Protein AF-A0A0C2IH67-F1 (afdb_monomer_lite)

InterPro domains:
  IPR036034 PDZ superfamily [G3DSA:2.30.42.10] (2-101)
  IPR036034 PDZ superfamily [SSF50156] (4-93)

Secondary structure (DSSP, 8-state):
-----GGGGEEEEEEE--TTS--SEEEEEEGGGTEEEEEEEE-S--SEE---TT-EEEEETTEE-TT--HHHHHHHHHH-SEEEEEEE-----TT-TT----SBHHHHHHS---TT-HHHHHHHHHHHHHHHHHHHH---HHHHHHHHHHHHHHHHHTT----------PPPP--

Organism: Thelohanellus kitauei (NCBI:txid669202)

Structure (mmCIF, N/CA/C/O backbone):
data_AF-A0A0C2IH67-F1
#
_entry.id   AF-A0A0C2IH67-F1
#
loop_
_atom_site.group_PDB
_atom_site.id
_atom_site.type_symbol
_atom_site.label_atom_id
_atom_site.label_alt_id
_atom_site.label_comp_id
_atom_site.label_asym_id
_atom_site.label_entity_id
_atom_site.label_seq_id
_atom_site.pdbx_PDB_ins_code
_atom_site.Cartn_x
_atom_site.Cartn_y
_atom_site.Cartn_z
_atom_site.occupancy
_atom_site.B_iso_or_equiv
_atom_site.auth_seq_id
_atom_site.auth_comp_id
_atom_site.auth_asym_id
_atom_site.auth_atom_id
_atom_site.pdbx_PDB_model_num
ATOM 1 N N . MET A 1 1 ? 14.156 10.231 -24.714 1.00 36.50 1 MET A N 1
ATOM 2 C CA . MET A 1 1 ? 12.793 10.347 -24.156 1.00 36.50 1 MET A CA 1
ATOM 3 C C . MET A 1 1 ? 12.808 9.604 -22.834 1.00 36.50 1 MET A C 1
ATOM 5 O O . MET A 1 1 ? 13.200 8.445 -22.837 1.00 36.50 1 MET A O 1
ATOM 9 N N . LEU A 1 2 ? 12.555 10.295 -21.720 1.00 40.75 2 LEU A N 1
ATOM 10 C CA . LEU A 1 2 ? 12.531 9.683 -20.386 1.00 40.75 2 LEU A CA 1
ATOM 11 C C . LEU A 1 2 ? 11.340 8.716 -20.321 1.00 40.75 2 LEU A C 1
ATOM 13 O O . LEU A 1 2 ? 10.237 9.078 -20.728 1.00 40.75 2 LEU A O 1
ATOM 17 N N . LYS A 1 3 ? 11.622 7.466 -19.945 1.00 43.84 3 LYS A N 1
ATOM 18 C CA . LYS A 1 3 ? 10.660 6.364 -19.861 1.00 43.84 3 LYS A CA 1
ATOM 19 C C . LYS A 1 3 ? 9.780 6.570 -18.625 1.00 43.84 3 LYS A C 1
ATOM 21 O O . LYS A 1 3 ? 10.322 6.806 -17.555 1.00 43.84 3 LYS A O 1
ATOM 26 N N . ALA A 1 4 ? 8.462 6.451 -18.769 1.00 49.00 4 ALA A N 1
ATOM 27 C CA . ALA A 1 4 ? 7.532 6.618 -17.656 1.00 49.00 4 ALA A CA 1
ATOM 28 C C . ALA A 1 4 ? 7.514 5.374 -16.752 1.00 49.00 4 ALA A C 1
ATOM 30 O O . ALA A 1 4 ? 6.760 4.443 -17.020 1.00 49.00 4 ALA A O 1
ATOM 31 N N . HIS A 1 5 ? 8.331 5.359 -15.697 1.00 61.94 5 HIS A N 1
ATOM 32 C CA . HIS A 1 5 ? 8.314 4.307 -14.673 1.00 61.94 5 HIS A CA 1
ATOM 33 C C . HIS A 1 5 ? 7.063 4.420 -13.782 1.00 61.94 5 HIS A C 1
ATOM 35 O O . HIS A 1 5 ? 6.535 5.513 -13.574 1.00 61.94 5 HIS A O 1
ATOM 41 N N . TRP A 1 6 ? 6.590 3.326 -13.171 1.00 68.62 6 TRP A N 1
ATOM 42 C CA . TRP A 1 6 ? 5.447 3.371 -12.230 1.00 68.62 6 TRP A CA 1
ATOM 43 C C . TRP A 1 6 ? 5.671 4.356 -11.063 1.00 68.62 6 TRP A C 1
ATOM 45 O O . TRP A 1 6 ? 4.719 4.945 -10.545 1.00 68.62 6 TRP A O 1
ATOM 55 N N . ASN A 1 7 ? 6.931 4.582 -10.679 1.00 67.25 7 ASN A N 1
ATOM 56 C CA . ASN A 1 7 ? 7.333 5.560 -9.668 1.00 67.25 7 ASN A CA 1
ATOM 57 C C . ASN A 1 7 ? 7.127 7.024 -10.124 1.00 67.25 7 ASN A C 1
ATOM 59 O O . ASN A 1 7 ? 7.038 7.925 -9.295 1.00 67.25 7 ASN A O 1
ATOM 63 N N . GLU A 1 8 ? 7.006 7.275 -11.429 1.00 71.25 8 GLU A N 1
ATOM 64 C CA . GLU A 1 8 ? 6.666 8.589 -11.995 1.00 71.25 8 GLU A CA 1
ATOM 65 C C . GLU A 1 8 ? 5.150 8.849 -11.994 1.00 71.25 8 GLU A C 1
ATOM 67 O O . GLU A 1 8 ? 4.720 9.998 -12.058 1.00 71.25 8 GLU A O 1
ATOM 72 N N . ASN A 1 9 ? 4.336 7.797 -11.837 1.00 78.50 9 ASN A N 1
ATOM 73 C CA . ASN A 1 9 ? 2.872 7.868 -11.745 1.00 78.50 9 ASN A CA 1
ATOM 74 C C . ASN A 1 9 ? 2.359 7.891 -10.294 1.00 78.50 9 ASN A C 1
ATOM 76 O O . ASN A 1 9 ? 1.181 7.604 -10.028 1.00 78.50 9 ASN A O 1
ATOM 80 N N . ILE A 1 10 ? 3.238 8.235 -9.347 1.00 86.12 10 ILE A N 1
ATOM 81 C CA . ILE A 1 10 ? 2.854 8.422 -7.952 1.00 86.12 10 ILE A CA 1
ATOM 82 C C . ILE A 1 10 ? 1.960 9.650 -7.832 1.00 86.12 10 ILE A C 1
ATOM 84 O O . ILE A 1 10 ? 2.289 10.749 -8.274 1.00 86.12 10 ILE A O 1
ATOM 88 N N . HIS A 1 11 ? 0.825 9.454 -7.179 1.00 88.56 11 HIS A N 1
ATOM 89 C CA . HIS A 1 11 ? -0.120 10.503 -6.863 1.00 88.56 11 HIS A CA 1
ATOM 90 C C . HIS A 1 11 ? -0.553 10.397 -5.407 1.00 88.56 11 HIS A C 1
ATOM 92 O O . HIS A 1 11 ? -0.540 9.329 -4.793 1.00 88.56 11 HIS A O 1
ATOM 98 N N . TYR A 1 12 ? -0.932 11.541 -4.854 1.00 90.81 12 TYR A N 1
ATOM 99 C CA . TYR A 1 12 ? -1.340 11.658 -3.464 1.00 90.81 12 TYR A CA 1
ATOM 100 C C . TYR A 1 12 ? -2.831 11.926 -3.386 1.00 90.81 12 TYR A C 1
ATOM 102 O O . TYR A 1 12 ? -3.410 12.583 -4.255 1.00 90.81 12 TYR A O 1
ATOM 110 N N . CYS A 1 13 ? -3.442 11.412 -2.330 1.00 91.50 13 CYS A N 1
ATOM 111 C CA . CYS A 1 13 ? -4.851 11.601 -2.062 1.00 91.50 13 CYS A CA 1
ATOM 112 C C . CYS A 1 13 ? -5.085 11.769 -0.564 1.00 91.50 13 CYS A C 1
ATOM 114 O O . CYS A 1 13 ? -4.574 10.985 0.235 1.00 91.50 13 CYS A O 1
ATOM 116 N N . THR A 1 14 ? -5.930 12.729 -0.197 1.00 92.31 14 THR A N 1
ATOM 117 C CA . THR A 1 14 ? -6.405 12.904 1.175 1.00 92.31 14 THR A CA 1
ATOM 118 C C . THR A 1 14 ? -7.863 12.464 1.283 1.00 92.31 14 THR A C 1
ATOM 120 O O . THR A 1 14 ? -8.744 13.033 0.638 1.00 92.31 14 THR A O 1
ATOM 123 N N . LEU A 1 15 ? -8.139 11.470 2.129 1.00 90.38 15 LEU A N 1
ATOM 124 C CA . LEU A 1 15 ? -9.491 10.998 2.439 1.00 90.38 15 LEU A CA 1
ATOM 125 C C . LEU A 1 15 ? -9.852 11.336 3.881 1.00 90.38 15 LEU A C 1
ATOM 127 O O . LEU A 1 15 ? -9.034 11.184 4.785 1.00 90.38 15 LEU A O 1
ATOM 131 N N . LYS A 1 16 ? -11.100 11.743 4.116 1.00 89.88 16 LYS A N 1
ATOM 132 C CA . LYS A 1 16 ? -11.620 12.034 5.455 1.00 89.88 16 LYS A CA 1
ATOM 133 C C . LYS A 1 16 ? -12.822 11.148 5.757 1.00 89.88 16 LYS A C 1
ATOM 135 O O . LYS A 1 16 ? -13.673 10.958 4.886 1.00 89.88 16 LYS A O 1
ATOM 140 N N . LYS A 1 17 ? -12.899 10.623 6.983 1.00 88.69 17 LYS A N 1
ATOM 141 C CA . LYS A 1 17 ? -14.078 9.891 7.457 1.00 88.69 17 LYS A CA 1
ATOM 142 C C . LYS A 1 17 ? -15.313 10.767 7.348 1.00 88.69 17 LYS A C 1
ATOM 144 O O . LYS A 1 17 ? -15.282 11.969 7.628 1.00 88.69 17 LYS A O 1
ATOM 149 N N . ARG A 1 18 ? -16.423 10.145 6.965 1.00 83.62 18 ARG A N 1
ATOM 150 C CA . ARG A 1 18 ? -17.729 10.796 7.016 1.00 83.62 18 ARG A CA 1
ATOM 151 C C . ARG A 1 18 ? -18.243 10.842 8.453 1.00 83.62 18 ARG A C 1
ATOM 153 O O . ARG A 1 18 ? -17.731 10.170 9.343 1.00 83.62 18 ARG A O 1
ATOM 160 N N . GLN A 1 19 ? -19.302 11.622 8.665 1.00 81.44 19 GLN A N 1
ATOM 161 C CA . GLN A 1 19 ? -19.960 11.747 9.973 1.00 81.44 19 GLN A CA 1
ATOM 162 C C . GLN A 1 19 ? -20.497 10.407 10.510 1.00 81.44 19 GLN A C 1
ATOM 164 O O . GLN A 1 19 ? -20.677 10.264 11.712 1.00 81.44 19 GLN A O 1
ATOM 169 N N . ASN A 1 20 ? -20.712 9.416 9.638 1.00 79.38 20 ASN A N 1
ATOM 170 C CA . ASN A 1 20 ? -21.098 8.055 10.018 1.00 79.38 20 ASN A CA 1
ATOM 171 C C . ASN A 1 20 ? -19.930 7.205 10.562 1.00 79.38 20 ASN A C 1
ATOM 173 O O . ASN A 1 20 ? -20.150 6.051 10.909 1.00 79.38 20 ASN A O 1
ATOM 177 N N . GLY A 1 21 ? -18.704 7.740 10.609 1.00 76.94 21 GLY A N 1
ATOM 178 C CA . GLY A 1 21 ? -17.516 7.045 11.109 1.00 76.94 21 GLY A CA 1
ATOM 179 C C . GLY A 1 21 ? -16.828 6.126 10.096 1.00 76.94 21 GLY A C 1
ATOM 180 O O . GLY A 1 21 ? -15.788 5.557 10.420 1.00 76.94 21 GLY A O 1
ATOM 181 N N . PHE A 1 22 ? -17.349 6.012 8.870 1.00 77.19 22 PHE A N 1
ATOM 182 C CA . PHE A 1 22 ? -16.799 5.134 7.838 1.00 77.19 22 PHE A CA 1
ATOM 183 C C . PHE A 1 22 ? -16.114 5.915 6.717 1.00 77.19 22 PHE A C 1
ATOM 185 O O . PHE A 1 22 ? -16.453 7.065 6.406 1.00 77.19 22 PHE A O 1
ATOM 192 N N . TYR A 1 23 ? -15.147 5.254 6.088 1.00 81.06 23 TYR A N 1
ATOM 193 C CA . TYR A 1 23 ? -14.609 5.675 4.806 1.00 81.06 23 TYR A CA 1
ATOM 194 C C . TYR A 1 23 ? -15.454 5.118 3.660 1.00 81.06 23 TYR A C 1
ATOM 196 O O . TYR A 1 23 ? -15.984 4.015 3.730 1.00 81.06 23 TYR A O 1
ATOM 204 N N . ASN A 1 24 ? -15.544 5.882 2.575 1.00 80.81 24 ASN A N 1
ATOM 205 C CA . ASN A 1 24 ? -16.304 5.527 1.377 1.00 80.81 24 ASN A CA 1
ATOM 206 C C . ASN A 1 24 ? -15.423 4.854 0.309 1.00 80.81 24 ASN A C 1
ATOM 208 O O . ASN A 1 24 ? -15.620 5.086 -0.881 1.00 80.81 24 ASN A O 1
ATOM 212 N N . PHE A 1 25 ? -14.430 4.066 0.716 1.00 87.75 25 PHE A N 1
ATOM 213 C CA . PHE A 1 25 ? -13.610 3.287 -0.208 1.00 87.75 25 PHE A CA 1
ATOM 214 C C . PHE A 1 25 ? -13.420 1.863 0.299 1.00 87.75 25 PHE A C 1
ATOM 216 O O . PHE A 1 25 ? -13.492 1.613 1.501 1.00 87.75 25 PHE A O 1
ATOM 223 N N . CYS A 1 26 ? -13.174 0.944 -0.627 1.00 88.56 26 CYS A N 1
ATOM 224 C CA . CYS A 1 26 ? -12.824 -0.432 -0.313 1.00 88.56 26 CYS A CA 1
ATOM 225 C C . CYS A 1 26 ? -11.307 -0.630 -0.394 1.00 88.56 26 CYS A C 1
ATOM 227 O O . CYS A 1 26 ? -10.641 -0.052 -1.253 1.00 88.56 26 CYS A O 1
ATOM 229 N N . ILE A 1 27 ? -10.768 -1.448 0.505 1.00 92.06 27 ILE A N 1
ATOM 230 C CA . ILE A 1 27 ? -9.388 -1.926 0.447 1.00 92.06 27 ILE A CA 1
ATOM 231 C C . ILE A 1 27 ? -9.433 -3.345 -0.090 1.00 92.06 27 ILE A C 1
ATOM 233 O O . ILE A 1 27 ? -10.081 -4.204 0.504 1.00 92.06 27 ILE A O 1
ATOM 237 N N . GLU A 1 28 ? -8.722 -3.594 -1.180 1.00 93.25 28 GLU A N 1
ATOM 238 C CA . GLU A 1 28 ? -8.627 -4.901 -1.826 1.00 93.25 28 GLU A CA 1
ATOM 239 C C . GLU A 1 28 ? -7.181 -5.419 -1.788 1.00 93.25 28 GLU A C 1
ATOM 241 O O . GLU A 1 28 ? -6.233 -4.674 -1.516 1.00 93.25 28 GLU A O 1
ATOM 246 N N . GLY A 1 29 ? -7.003 -6.715 -2.050 1.00 93.19 29 GLY A N 1
ATOM 247 C CA . GLY A 1 29 ? -5.693 -7.365 -2.050 1.00 93.19 29 GLY A CA 1
ATOM 248 C C . GLY A 1 29 ? -5.172 -7.651 -0.642 1.00 93.19 29 GLY A C 1
ATOM 249 O O . GLY A 1 29 ? -5.927 -8.094 0.218 1.00 93.19 29 GLY A O 1
ATOM 250 N N . GLY A 1 30 ? -3.875 -7.447 -0.412 1.00 93.38 30 GLY A N 1
ATOM 251 C CA . GLY A 1 30 ? -3.201 -7.766 0.851 1.00 93.38 30 GLY A CA 1
ATOM 252 C C . GLY A 1 30 ? -2.340 -9.026 0.782 1.00 93.38 30 GLY A C 1
ATOM 253 O O . GLY A 1 30 ? -2.564 -9.934 -0.022 1.00 93.38 30 GLY A O 1
ATOM 254 N N . SER A 1 31 ? -1.303 -9.084 1.622 1.00 92.69 31 SER A N 1
ATOM 255 C CA . SER A 1 31 ? -0.312 -10.167 1.572 1.00 92.69 31 SER A CA 1
ATOM 256 C C . SER A 1 31 ? -0.856 -11.542 1.950 1.00 92.69 31 SER A C 1
ATOM 258 O O . SER A 1 31 ? -0.310 -12.560 1.533 1.00 92.69 31 SER A O 1
ATOM 260 N N . ASP A 1 32 ? -1.947 -11.573 2.704 1.00 92.06 32 ASP A N 1
ATOM 261 C CA . ASP A 1 32 ? -2.793 -12.736 2.951 1.00 92.06 32 ASP A CA 1
ATOM 262 C C . ASP A 1 32 ? -3.465 -13.277 1.681 1.00 92.06 32 ASP A C 1
ATOM 264 O O . ASP A 1 32 ? -3.613 -14.489 1.558 1.00 92.06 32 ASP A O 1
ATOM 268 N N . ASN A 1 33 ? -3.739 -12.414 0.704 1.00 91.56 33 ASN A N 1
ATOM 269 C CA . ASN A 1 33 ? -4.236 -12.775 -0.626 1.00 91.56 33 ASN A CA 1
ATOM 270 C C . ASN A 1 33 ? -3.110 -12.905 -1.671 1.00 91.56 33 ASN A C 1
ATOM 272 O O . ASN A 1 33 ? -3.369 -13.122 -2.852 1.00 91.56 33 ASN A O 1
ATOM 276 N N . GLY A 1 34 ? -1.843 -12.763 -1.259 1.00 90.94 34 GLY A N 1
ATOM 277 C CA . GLY A 1 34 ? -0.691 -12.762 -2.166 1.00 90.94 34 GLY A CA 1
ATOM 278 C C . GLY A 1 34 ? -0.598 -11.519 -3.057 1.00 90.94 34 GLY A C 1
ATOM 279 O O . GLY A 1 34 ? 0.172 -11.523 -4.015 1.00 90.94 34 GLY A O 1
ATOM 280 N N . GLN A 1 35 ? -1.346 -10.460 -2.743 1.00 93.00 35 GLN A N 1
ATOM 281 C CA . GLN A 1 35 ? -1.455 -9.262 -3.569 1.00 93.00 35 GLN A CA 1
ATOM 282 C C . GLN A 1 35 ? -1.026 -8.000 -2.814 1.00 93.00 35 GLN A C 1
ATOM 284 O O . GLN A 1 35 ? -1.115 -7.915 -1.589 1.00 93.00 35 GLN A O 1
ATOM 289 N N . LEU A 1 36 ? -0.558 -6.985 -3.535 1.00 92.81 36 LEU A N 1
ATOM 290 C CA . LEU A 1 36 ? -0.407 -5.639 -3.002 1.00 92.81 36 LEU A CA 1
ATOM 291 C C . LEU A 1 36 ? -1.775 -5.077 -2.618 1.00 92.81 36 LEU A C 1
ATOM 293 O O . LEU A 1 36 ? -2.817 -5.555 -3.061 1.00 92.81 36 LEU A O 1
ATOM 297 N N . ILE A 1 37 ? -1.756 -4.064 -1.760 1.00 94.69 37 ILE A N 1
ATOM 298 C CA . ILE A 1 37 ? -2.977 -3.383 -1.355 1.00 94.69 37 ILE A CA 1
ATOM 299 C C . ILE A 1 37 ? -3.427 -2.496 -2.509 1.00 94.69 37 ILE A C 1
ATOM 301 O O . ILE A 1 37 ? -2.658 -1.660 -2.986 1.00 94.69 37 ILE A O 1
ATOM 305 N N . VAL A 1 38 ? -4.668 -2.676 -2.937 1.00 92.38 38 VAL A N 1
ATOM 306 C CA . VAL A 1 38 ? -5.275 -1.938 -4.042 1.00 92.38 38 VAL A CA 1
ATOM 307 C C . VAL A 1 38 ? -6.445 -1.121 -3.511 1.00 92.38 38 VAL A C 1
ATOM 309 O O . VAL A 1 38 ? -7.202 -1.563 -2.644 1.00 92.38 38 VAL A O 1
ATOM 312 N N . LEU A 1 39 ? -6.575 0.099 -4.022 1.00 91.69 39 LEU A N 1
ATOM 313 C CA . LEU A 1 39 ? -7.747 0.925 -3.806 1.00 91.69 39 LEU A CA 1
ATOM 314 C C . LEU A 1 39 ? -8.898 0.338 -4.623 1.00 91.69 39 LEU A C 1
ATOM 316 O O . LEU A 1 39 ? -8.869 0.383 -5.848 1.00 91.69 39 LEU A O 1
ATOM 320 N N . GLY A 1 40 ? -9.899 -0.215 -3.952 1.00 89.69 40 GLY A N 1
ATOM 321 C CA . GLY A 1 40 ? -11.094 -0.747 -4.590 1.00 89.69 40 GLY A CA 1
ATOM 322 C C . GLY A 1 40 ? -12.093 0.349 -4.961 1.00 89.69 40 GLY A C 1
ATOM 323 O O . GLY A 1 40 ? -11.745 1.499 -5.243 1.00 89.69 40 GLY A O 1
ATOM 324 N N . SER A 1 41 ? -13.375 -0.011 -4.927 1.00 87.69 41 SER A N 1
ATOM 325 C CA . SER A 1 41 ? -14.477 0.917 -5.216 1.00 87.69 41 SER A CA 1
ATOM 326 C C . SER A 1 41 ? -14.434 2.166 -4.328 1.00 87.69 41 SER A C 1
ATOM 328 O O . SER A 1 41 ? -14.285 2.054 -3.112 1.00 87.69 41 SER A O 1
ATOM 330 N N . LEU A 1 42 ? -14.617 3.345 -4.930 1.00 85.56 42 LEU A N 1
ATOM 331 C CA . LEU A 1 42 ? -14.634 4.648 -4.261 1.00 85.56 42 LEU A CA 1
ATOM 332 C C . LEU A 1 42 ? -15.993 5.330 -4.480 1.00 85.56 42 LEU A C 1
ATOM 334 O O . LEU A 1 42 ? -16.366 5.635 -5.608 1.00 85.56 42 LEU A O 1
ATOM 338 N N . LEU A 1 43 ? -16.727 5.581 -3.395 1.00 79.44 43 LEU A N 1
ATOM 339 C CA . LEU A 1 43 ? -18.064 6.194 -3.397 1.00 79.44 43 LEU A CA 1
ATOM 340 C C . LEU A 1 43 ? -18.057 7.688 -3.036 1.00 79.44 43 LEU A C 1
ATOM 342 O O . LEU A 1 43 ? -19.109 8.325 -3.034 1.00 79.44 43 LEU A O 1
ATOM 346 N N . ALA A 1 44 ? -16.917 8.248 -2.634 1.00 70.25 44 ALA A N 1
ATOM 347 C CA . ALA A 1 44 ? -16.794 9.663 -2.301 1.00 70.25 44 ALA A CA 1
ATOM 348 C C . ALA A 1 44 ? -15.538 10.250 -2.925 1.00 70.25 44 ALA A C 1
ATOM 350 O O . ALA A 1 44 ? -14.489 9.611 -2.925 1.00 70.25 44 ALA A O 1
ATOM 351 N N . GLU A 1 45 ? -15.647 11.485 -3.396 1.00 80.06 45 GLU A N 1
ATOM 352 C CA . GLU A 1 45 ? -14.486 12.210 -3.884 1.00 80.06 45 GLU A CA 1
ATOM 353 C C . GLU A 1 45 ? -13.503 12.490 -2.741 1.00 80.06 45 GLU A C 1
ATOM 355 O O . GLU A 1 45 ? -13.920 12.739 -1.599 1.00 80.06 45 GLU A O 1
ATOM 360 N N . PRO A 1 46 ? -12.196 12.417 -3.026 1.00 85.88 46 PRO A N 1
ATOM 361 C CA . PRO A 1 46 ? -11.188 12.769 -2.050 1.00 85.88 46 PRO A CA 1
ATOM 362 C C . PRO A 1 46 ? -11.270 14.253 -1.698 1.00 85.88 46 PRO A C 1
ATOM 364 O O . PRO A 1 46 ? -11.674 15.082 -2.509 1.00 85.88 46 PRO A O 1
ATOM 367 N N . VAL A 1 47 ? -10.857 14.591 -0.477 1.00 87.94 47 VAL A N 1
ATOM 368 C CA . VAL A 1 47 ? -10.775 15.992 -0.036 1.00 87.94 47 VAL A CA 1
ATOM 369 C C . VAL A 1 47 ? -9.722 16.731 -0.858 1.00 87.94 47 VAL A C 1
ATOM 371 O O . VAL A 1 47 ? -9.914 17.888 -1.214 1.00 87.94 47 VAL A O 1
ATOM 374 N N . GLU A 1 48 ? -8.622 16.044 -1.174 1.00 89.31 48 GLU A N 1
ATOM 375 C CA . GLU A 1 48 ? -7.551 16.558 -2.022 1.00 89.31 48 GLU A CA 1
ATOM 376 C C . GLU A 1 48 ? -6.944 15.439 -2.869 1.00 89.31 48 GLU A C 1
ATOM 378 O O . GLU A 1 48 ? -6.849 14.289 -2.430 1.00 89.31 48 GLU A O 1
ATOM 383 N N . GLY A 1 49 ? -6.462 15.799 -4.057 1.00 87.31 49 GLY A N 1
ATOM 384 C CA . GLY A 1 49 ? -5.783 14.877 -4.958 1.00 87.31 49 GLY A CA 1
ATOM 385 C C . GLY A 1 49 ? -6.742 13.998 -5.756 1.00 87.31 49 GLY A C 1
ATOM 386 O O . GLY A 1 49 ? -7.895 14.355 -5.990 1.00 87.31 49 GLY A O 1
ATOM 387 N N . LYS A 1 50 ? -6.242 12.854 -6.227 1.00 84.88 50 LYS A N 1
ATOM 388 C CA . LYS A 1 50 ? -7.004 11.928 -7.072 1.00 84.88 50 LYS A CA 1
ATOM 389 C C . LYS A 1 50 ? -6.962 10.537 -6.463 1.00 84.88 50 LYS A C 1
ATOM 391 O O . LYS A 1 50 ? -5.889 10.027 -6.176 1.00 84.88 50 LYS A O 1
ATOM 396 N N . ALA A 1 51 ? -8.121 9.921 -6.296 1.00 86.00 51 ALA A N 1
ATOM 397 C CA . ALA A 1 51 ? -8.245 8.531 -5.892 1.00 86.00 51 ALA A CA 1
ATOM 398 C C . ALA A 1 51 ? -8.930 7.785 -7.030 1.00 86.00 51 ALA A C 1
ATOM 400 O O . ALA A 1 51 ? -10.083 8.065 -7.350 1.00 86.00 51 ALA A O 1
ATOM 401 N N . ILE A 1 52 ? -8.197 6.892 -7.688 1.00 87.44 52 ILE A N 1
ATOM 402 C CA . ILE A 1 52 ? -8.737 6.097 -8.787 1.00 87.44 52 ILE A CA 1
ATOM 403 C C . ILE A 1 52 ? -8.787 4.632 -8.345 1.00 87.44 52 ILE A C 1
ATOM 405 O O . ILE A 1 52 ? -7.750 4.089 -7.953 1.00 87.44 52 ILE A O 1
ATOM 409 N N . PRO A 1 53 ? -9.962 3.986 -8.412 1.00 89.44 53 PRO A N 1
ATOM 410 C CA . PRO A 1 53 ? -10.080 2.548 -8.205 1.00 89.44 53 PRO A CA 1
ATOM 411 C C . PRO A 1 53 ? -9.115 1.758 -9.101 1.00 89.44 53 PRO A C 1
ATOM 413 O O . PRO A 1 53 ? -8.951 2.070 -10.279 1.00 89.44 53 PRO A O 1
ATOM 416 N N . GLY A 1 54 ? -8.472 0.739 -8.543 1.00 87.88 54 GLY A N 1
ATOM 417 C CA . GLY A 1 54 ? -7.417 -0.044 -9.184 1.00 87.88 54 GLY A CA 1
ATOM 418 C C . GLY A 1 54 ? -5.995 0.464 -8.917 1.00 87.88 54 GLY A C 1
ATOM 419 O O . GLY A 1 54 ? -5.042 -0.248 -9.222 1.00 87.88 54 GLY A O 1
ATOM 420 N N . SER A 1 55 ? -5.813 1.649 -8.321 1.00 89.56 55 SER A N 1
ATOM 421 C CA . SER A 1 55 ? -4.483 2.123 -7.911 1.00 89.56 55 SER A CA 1
ATOM 422 C C . SER A 1 55 ? -3.907 1.287 -6.765 1.00 89.56 55 SER A C 1
ATOM 424 O O . SER A 1 55 ? -4.597 0.983 -5.794 1.00 89.56 55 SER A O 1
ATOM 426 N N . VAL A 1 56 ? -2.612 0.984 -6.822 1.00 91.75 56 VAL A N 1
ATOM 427 C CA . VAL A 1 56 ? -1.870 0.350 -5.726 1.00 91.75 56 VAL A CA 1
ATOM 428 C C . VAL A 1 56 ? -1.586 1.382 -4.637 1.00 91.75 56 VAL A C 1
ATOM 430 O O . VAL A 1 56 ? -1.074 2.467 -4.916 1.00 91.75 56 VAL A O 1
ATOM 433 N N . ILE A 1 57 ? -1.880 1.032 -3.385 1.00 93.38 57 ILE A N 1
ATOM 434 C CA . ILE A 1 57 ? -1.600 1.860 -2.211 1.00 93.38 57 ILE A CA 1
ATOM 435 C C . ILE A 1 57 ? -0.236 1.474 -1.638 1.00 93.38 57 ILE A C 1
ATOM 437 O O . ILE A 1 57 ? -0.044 0.372 -1.123 1.00 93.38 57 ILE A O 1
ATOM 441 N N . LEU A 1 58 ? 0.718 2.399 -1.713 1.00 92.88 58 LEU A N 1
ATOM 442 C CA . LEU A 1 58 ? 2.084 2.195 -1.228 1.00 92.88 58 LEU A CA 1
ATOM 443 C C . LEU A 1 58 ? 2.224 2.614 0.236 1.00 92.88 58 LEU A C 1
ATOM 445 O O . LEU A 1 58 ? 2.876 1.929 1.033 1.00 92.88 58 LEU A O 1
ATOM 449 N N . GLU A 1 59 ? 1.597 3.735 0.601 1.00 93.69 59 GLU A N 1
ATOM 450 C CA . GLU A 1 59 ? 1.689 4.312 1.940 1.00 93.69 59 GLU A CA 1
ATOM 451 C C . GLU A 1 59 ? 0.349 4.875 2.422 1.00 93.69 59 GLU A C 1
ATOM 453 O O . GLU A 1 59 ? -0.432 5.414 1.638 1.00 93.69 59 GLU A O 1
ATOM 458 N N . ILE A 1 60 ? 0.123 4.789 3.734 1.00 93.62 60 ILE A N 1
ATOM 459 C CA . ILE A 1 60 ? -0.980 5.439 4.449 1.00 93.62 60 ILE A CA 1
ATOM 460 C C . ILE A 1 60 ? -0.379 6.241 5.597 1.00 93.62 60 ILE A C 1
ATOM 462 O O . ILE A 1 60 ? 0.315 5.679 6.440 1.00 93.62 60 ILE A O 1
ATOM 466 N N . ASN A 1 61 ? -0.628 7.550 5.650 1.00 92.94 61 ASN A N 1
ATOM 467 C CA . ASN A 1 61 ? -0.103 8.441 6.689 1.00 92.94 61 ASN A CA 1
ATOM 468 C C . ASN A 1 61 ? 1.421 8.291 6.879 1.00 92.94 61 ASN A C 1
ATOM 470 O O . ASN A 1 61 ? 1.907 8.214 8.005 1.00 92.94 61 ASN A O 1
ATOM 474 N N . GLN A 1 62 ? 2.172 8.230 5.767 1.00 90.06 62 GLN A N 1
ATOM 475 C CA . GLN A 1 62 ? 3.637 8.032 5.726 1.00 90.06 62 GLN A CA 1
ATOM 476 C C . GLN A 1 62 ? 4.116 6.657 6.233 1.00 90.06 62 GLN A C 1
ATOM 478 O O . GLN A 1 62 ? 5.313 6.428 6.426 1.00 90.06 62 GLN A O 1
ATOM 483 N N . ILE A 1 63 ? 3.196 5.718 6.458 1.00 91.88 63 ILE A N 1
ATOM 484 C CA . ILE A 1 63 ? 3.503 4.337 6.821 1.00 91.88 63 ILE A CA 1
ATOM 485 C C . ILE A 1 63 ? 3.443 3.495 5.556 1.00 91.88 63 ILE A C 1
ATOM 487 O O . ILE A 1 63 ? 2.401 3.415 4.912 1.00 91.88 63 ILE A O 1
ATOM 491 N N . LYS A 1 64 ? 4.546 2.820 5.224 1.00 92.81 64 LYS A N 1
ATOM 492 C CA . LYS A 1 64 ? 4.583 1.909 4.078 1.00 92.81 64 LYS A CA 1
ATOM 493 C C . LYS A 1 64 ? 3.809 0.635 4.363 1.00 92.81 64 LYS A C 1
ATOM 495 O O . LYS A 1 64 ? 4.131 -0.079 5.317 1.00 92.81 64 LYS A O 1
ATOM 500 N N . ILE A 1 65 ? 2.844 0.329 3.505 1.00 94.12 65 ILE A N 1
ATOM 501 C CA . ILE A 1 65 ? 1.933 -0.804 3.689 1.00 94.12 65 ILE A CA 1
ATOM 502 C C . ILE A 1 65 ? 2.142 -1.934 2.681 1.00 94.12 65 ILE A C 1
ATOM 504 O O . ILE A 1 65 ? 1.518 -2.984 2.811 1.00 94.12 65 ILE A O 1
ATOM 508 N N . SER A 1 66 ? 3.047 -1.778 1.713 1.00 92.12 66 SER A N 1
ATOM 509 C CA . SER A 1 66 ? 3.381 -2.844 0.763 1.00 92.12 66 SER A CA 1
ATOM 510 C C . SER A 1 66 ? 3.845 -4.101 1.507 1.00 92.12 66 SER A C 1
ATOM 512 O O . SER A 1 66 ? 4.801 -4.046 2.279 1.00 92.12 66 SER A O 1
ATOM 514 N N . GLY A 1 67 ? 3.161 -5.231 1.309 1.00 91.50 67 GLY A N 1
ATOM 515 C CA . GLY A 1 67 ? 3.410 -6.486 2.036 1.00 91.50 67 GLY A CA 1
ATOM 516 C C . GLY A 1 67 ? 2.647 -6.653 3.362 1.00 91.50 67 GLY A C 1
ATOM 517 O O . GLY A 1 67 ? 2.785 -7.695 4.007 1.00 91.50 67 GLY A O 1
ATOM 518 N N . CYS A 1 68 ? 1.826 -5.684 3.777 1.00 92.44 68 CYS A N 1
ATOM 519 C CA . CYS A 1 68 ? 0.890 -5.840 4.898 1.00 92.44 68 CYS A CA 1
ATOM 520 C C . CYS A 1 68 ? -0.341 -6.673 4.504 1.00 92.44 68 CYS A C 1
ATOM 522 O O . CYS A 1 68 ? -0.651 -6.822 3.322 1.00 92.44 68 CYS A O 1
ATOM 524 N N . THR A 1 69 ? -1.036 -7.219 5.504 1.00 92.88 69 THR A N 1
ATOM 525 C CA . THR A 1 69 ? -2.310 -7.924 5.291 1.00 92.88 69 THR A CA 1
ATOM 526 C C . THR A 1 69 ? -3.445 -6.946 5.046 1.00 92.88 69 THR A C 1
ATOM 528 O O . THR A 1 69 ? -3.375 -5.800 5.497 1.00 92.88 69 THR A O 1
ATOM 531 N N . GLN A 1 70 ? -4.513 -7.406 4.398 1.00 93.56 70 GLN A N 1
ATOM 532 C CA . GLN A 1 70 ? -5.722 -6.603 4.232 1.00 93.56 70 GLN A CA 1
ATOM 533 C C . GLN A 1 70 ? -6.281 -6.165 5.593 1.00 93.56 70 GLN A C 1
ATOM 535 O O . GLN A 1 70 ? -6.580 -4.990 5.797 1.00 93.56 70 GLN A O 1
ATOM 540 N N . SER A 1 71 ? -6.335 -7.091 6.558 1.00 91.69 71 SER A N 1
ATOM 541 C CA . SER A 1 71 ? -6.843 -6.816 7.906 1.00 91.69 71 SER A CA 1
ATOM 542 C C . SER A 1 71 ? -6.015 -5.769 8.657 1.00 91.69 71 SER A C 1
ATOM 544 O O . SER A 1 71 ? -6.591 -4.888 9.291 1.00 91.69 71 SER A O 1
ATOM 546 N N . ASP A 1 72 ? -4.680 -5.831 8.599 1.00 91.81 72 ASP A N 1
ATOM 547 C CA . ASP A 1 72 ? -3.816 -4.848 9.273 1.00 91.81 72 ASP A CA 1
ATOM 548 C C . ASP A 1 72 ? -4.016 -3.444 8.698 1.00 91.81 72 ASP A C 1
ATOM 550 O O . ASP A 1 72 ? -3.993 -2.449 9.426 1.00 91.81 72 ASP A O 1
ATOM 554 N N . VAL A 1 73 ? -4.194 -3.362 7.379 1.00 92.75 73 VAL A N 1
ATOM 555 C CA . VAL A 1 73 ? -4.417 -2.095 6.685 1.00 92.75 73 VAL A CA 1
ATOM 556 C C . VAL A 1 73 ? -5.806 -1.547 6.992 1.00 92.75 73 VAL A C 1
ATOM 558 O O . VAL A 1 73 ? -5.920 -0.355 7.266 1.00 92.75 73 VAL A O 1
ATOM 561 N N . GLN A 1 74 ? -6.836 -2.393 7.053 1.00 91.50 74 GLN A N 1
ATOM 562 C CA . GLN A 1 74 ? -8.177 -1.975 7.463 1.00 91.50 74 GLN A CA 1
ATOM 563 C C . GLN A 1 74 ? -8.174 -1.404 8.890 1.00 91.50 74 GLN A C 1
ATOM 565 O O . GLN A 1 74 ? -8.658 -0.299 9.114 1.00 91.50 74 GLN A O 1
ATOM 570 N N . LEU A 1 75 ? -7.518 -2.084 9.838 1.00 90.44 75 LEU A N 1
ATOM 571 C CA . LEU A 1 75 ? -7.363 -1.591 11.213 1.00 90.44 75 LEU A CA 1
ATOM 572 C C . LEU A 1 75 ? -6.576 -0.274 11.289 1.00 90.44 75 LEU A C 1
ATOM 574 O O . LEU A 1 75 ? -6.825 0.562 12.161 1.00 90.44 75 LEU A O 1
ATOM 578 N N . MET A 1 76 ? -5.591 -0.090 10.406 1.00 90.12 76 MET A N 1
ATOM 579 C CA . MET A 1 76 ? -4.849 1.165 10.298 1.00 90.12 76 MET A CA 1
ATOM 580 C C . MET A 1 76 ? -5.750 2.288 9.794 1.00 90.12 76 MET A C 1
ATOM 582 O O . MET A 1 76 ? -5.725 3.374 10.363 1.00 90.12 76 MET A O 1
ATOM 586 N N . VAL A 1 77 ? -6.552 2.024 8.766 1.00 90.31 77 VAL A N 1
ATOM 587 C CA . VAL A 1 77 ? -7.525 2.968 8.216 1.00 90.31 77 VAL A CA 1
ATOM 588 C C . VAL A 1 77 ? -8.538 3.376 9.281 1.00 90.31 77 VAL A C 1
ATOM 590 O O . VAL A 1 77 ? -8.698 4.566 9.543 1.00 90.31 77 VAL A O 1
ATOM 593 N N . ASP A 1 78 ? -9.122 2.416 9.992 1.00 88.75 78 ASP A N 1
ATOM 594 C CA . ASP A 1 78 ? -10.145 2.674 11.009 1.00 88.75 78 ASP A CA 1
ATOM 595 C C . ASP A 1 78 ? -9.621 3.486 12.207 1.00 88.75 78 ASP A C 1
ATOM 597 O O . ASP A 1 78 ? -10.405 4.116 12.918 1.00 88.75 78 ASP A O 1
ATOM 601 N N . ARG A 1 79 ? -8.302 3.542 12.422 1.00 89.06 79 ARG A N 1
ATOM 602 C CA . ARG A 1 79 ? -7.678 4.307 13.514 1.00 89.06 79 ARG A CA 1
ATOM 603 C C . ARG A 1 79 ? -7.666 5.817 13.288 1.00 89.06 79 ARG A C 1
ATOM 605 O O . ARG A 1 79 ? -7.659 6.565 14.263 1.00 89.06 79 ARG A O 1
ATOM 612 N N . TYR A 1 80 ? -7.593 6.270 12.042 1.00 89.19 80 TYR A N 1
ATOM 613 C CA . TYR A 1 80 ? -7.430 7.689 11.728 1.00 89.19 80 TYR A CA 1
ATOM 614 C C . TYR A 1 80 ? -8.745 8.290 11.234 1.00 89.19 80 TYR A C 1
ATOM 616 O O . TYR A 1 80 ? -9.595 7.576 10.715 1.00 89.19 80 TYR A O 1
ATOM 624 N N . ASP A 1 81 ? -8.930 9.599 11.411 1.00 89.56 81 ASP A N 1
ATOM 625 C CA . ASP A 1 81 ? -10.067 10.329 10.824 1.00 89.56 81 ASP A CA 1
ATOM 626 C C . ASP A 1 81 ? -9.731 10.894 9.442 1.00 89.56 81 ASP A C 1
ATOM 628 O O . ASP A 1 81 ? -10.606 11.060 8.590 1.00 89.56 81 ASP A O 1
ATOM 632 N N . THR A 1 82 ? -8.442 11.115 9.188 1.00 90.88 82 THR A N 1
ATOM 633 C CA . THR A 1 82 ? -7.896 11.577 7.913 1.00 90.88 82 THR A CA 1
ATOM 634 C C . THR A 1 82 ? -6.786 10.628 7.467 1.00 90.88 82 THR A C 1
ATOM 636 O O . THR A 1 82 ? -5.908 10.274 8.259 1.00 90.88 82 THR A O 1
ATOM 639 N N . LEU A 1 83 ? -6.817 10.231 6.197 1.00 92.31 83 LEU A N 1
ATOM 640 C CA . LEU A 1 83 ? -5.797 9.411 5.551 1.00 92.31 83 LEU A CA 1
ATOM 641 C C . LEU A 1 83 ? -5.112 10.215 4.465 1.00 92.31 83 LEU A C 1
ATOM 643 O O . LEU A 1 83 ? -5.775 10.732 3.570 1.00 92.31 83 LEU A O 1
ATOM 647 N N . LEU A 1 84 ? -3.790 10.235 4.513 1.00 93.00 84 LEU A N 1
ATOM 648 C CA . LEU A 1 84 ? -2.934 10.617 3.407 1.00 93.00 84 LEU A CA 1
ATOM 649 C C . LEU A 1 84 ? -2.459 9.343 2.708 1.00 93.00 84 LEU A C 1
ATOM 651 O O . LEU A 1 84 ? -1.670 8.585 3.272 1.00 93.00 84 LEU A O 1
ATOM 655 N N . LEU A 1 85 ? -2.959 9.099 1.503 1.00 92.75 85 LEU A N 1
ATOM 656 C CA . LEU A 1 85 ? -2.614 7.945 0.685 1.00 92.75 85 LEU A CA 1
ATOM 657 C C . LEU A 1 85 ? -1.548 8.329 -0.341 1.00 92.75 85 LEU A C 1
ATOM 659 O O . LEU A 1 85 ? -1.705 9.319 -1.058 1.00 92.75 85 LEU A O 1
ATOM 663 N N . THR A 1 86 ? -0.509 7.504 -0.442 1.00 93.31 86 THR A N 1
ATOM 664 C CA . THR A 1 86 ? 0.427 7.504 -1.572 1.00 93.31 86 THR A CA 1
ATOM 665 C C . THR A 1 86 ? 0.036 6.357 -2.493 1.00 93.31 86 THR A C 1
ATOM 667 O O . THR A 1 86 ? 0.110 5.187 -2.104 1.00 93.31 86 THR A O 1
ATOM 670 N N . LEU A 1 87 ? -0.402 6.696 -3.700 1.00 90.50 87 LEU A N 1
ATOM 671 C CA . LEU A 1 87 ? -0.982 5.784 -4.677 1.00 90.50 87 LEU A CA 1
ATOM 672 C C . LEU A 1 87 ? -0.127 5.757 -5.944 1.00 90.50 87 LEU A C 1
ATOM 674 O O . LEU A 1 87 ? 0.508 6.747 -6.299 1.00 90.50 87 LEU A O 1
ATOM 678 N N . THR A 1 88 ? -0.149 4.645 -6.664 1.00 88.00 88 THR A N 1
ATOM 679 C CA . THR A 1 88 ? 0.383 4.564 -8.027 1.00 88.00 88 THR A CA 1
ATOM 680 C C . THR A 1 88 ? -0.526 3.700 -8.887 1.00 88.00 88 THR A C 1
ATOM 682 O O . THR A 1 88 ? -1.183 2.782 -8.394 1.00 88.00 88 THR A O 1
ATOM 685 N N . PHE A 1 89 ? -0.598 4.006 -10.176 1.00 80.56 89 PHE A N 1
ATOM 686 C CA . PHE A 1 89 ? -1.311 3.152 -11.114 1.00 80.56 89 PHE A CA 1
ATOM 687 C C . PHE A 1 89 ? -0.482 1.902 -11.396 1.00 80.56 89 PHE A C 1
ATOM 689 O O . PHE A 1 89 ? 0.719 2.038 -11.644 1.00 80.56 89 PHE A O 1
ATOM 696 N N . PRO A 1 90 ? -1.095 0.705 -11.442 1.00 68.12 90 PRO A N 1
ATOM 697 C CA . PRO A 1 90 ? -0.497 -0.423 -12.142 1.00 68.12 90 PRO A CA 1
ATOM 698 C C . PRO A 1 90 ? -0.458 -0.062 -13.635 1.00 68.12 90 PRO A C 1
ATOM 700 O O . PRO A 1 90 ? -1.384 -0.321 -14.398 1.00 68.12 90 PRO A O 1
ATOM 703 N N . GLY A 1 91 ? 0.566 0.691 -14.026 1.00 57.94 91 GLY A N 1
ATOM 704 C CA . GLY A 1 91 ? 0.753 1.178 -15.380 1.00 57.94 91 GLY A CA 1
ATOM 705 C C . GLY A 1 91 ? 1.423 0.108 -16.224 1.00 57.94 91 GLY A C 1
ATOM 706 O O . GLY A 1 91 ? 2.473 -0.411 -15.854 1.00 57.94 91 GLY A O 1
ATOM 707 N N . GLN A 1 92 ? 0.827 -0.192 -17.373 1.00 46.41 92 GLN A N 1
ATOM 708 C CA . GLN A 1 92 ? 1.509 -0.883 -18.453 1.00 46.41 92 GLN A CA 1
ATOM 709 C C . GLN A 1 92 ? 2.344 0.156 -19.202 1.00 46.41 92 GLN A C 1
ATOM 711 O O . GLN A 1 92 ? 1.786 1.048 -19.845 1.00 46.41 92 GLN A O 1
ATOM 716 N N . THR A 1 93 ? 3.670 0.089 -19.103 1.00 43.47 93 THR A N 1
ATOM 717 C CA . THR A 1 93 ? 4.507 0.869 -20.017 1.00 43.47 93 THR A CA 1
ATOM 718 C C . THR A 1 93 ? 4.565 0.103 -21.341 1.00 43.47 93 THR A C 1
ATOM 720 O O . THR A 1 93 ? 4.791 -1.104 -21.375 1.00 43.47 93 THR A O 1
ATOM 723 N N . TYR A 1 94 ? 4.307 0.781 -22.461 1.00 37.62 94 TYR A N 1
ATOM 724 C CA . TYR A 1 94 ? 4.290 0.155 -23.795 1.00 37.62 94 TYR A CA 1
ATOM 725 C C . TYR A 1 94 ? 5.688 -0.310 -24.256 1.00 37.62 94 TYR A C 1
ATOM 727 O O . TYR A 1 94 ? 5.827 -0.946 -25.297 1.00 37.62 94 TYR A O 1
ATOM 735 N N . PHE A 1 95 ? 6.735 0.039 -23.503 1.00 39.16 95 PHE A N 1
ATOM 736 C CA . PHE A 1 95 ? 8.129 -0.084 -23.922 1.00 39.16 95 PHE A CA 1
ATOM 737 C C . PHE A 1 95 ? 8.955 -1.068 -23.086 1.00 39.16 95 PHE A C 1
ATOM 739 O O . PHE A 1 95 ? 10.015 -1.465 -23.561 1.00 39.16 95 PHE A O 1
ATOM 746 N N . ASP A 1 96 ? 8.478 -1.488 -21.911 1.00 48.56 96 ASP A N 1
ATOM 747 C CA . ASP A 1 96 ? 9.045 -2.604 -21.151 1.00 48.56 96 ASP A CA 1
ATOM 748 C C . ASP A 1 96 ? 7.898 -3.410 -20.511 1.00 48.56 96 ASP A C 1
ATOM 750 O O . ASP A 1 96 ? 7.298 -2.953 -19.533 1.00 48.56 96 ASP A O 1
ATOM 754 N N . PRO A 1 97 ? 7.566 -4.607 -21.030 1.00 49.12 97 PRO A N 1
ATOM 755 C CA . PRO A 1 97 ? 6.544 -5.468 -20.428 1.00 49.12 97 PRO A CA 1
ATOM 756 C C . PRO A 1 97 ? 6.904 -5.907 -18.995 1.00 49.12 97 PRO A C 1
ATOM 758 O O . PRO A 1 97 ? 6.018 -6.329 -18.254 1.00 49.12 97 PRO A O 1
ATOM 761 N N . ASP A 1 98 ? 8.172 -5.756 -18.600 1.00 52.22 98 ASP A N 1
ATOM 762 C CA . ASP A 1 98 ? 8.698 -6.061 -17.266 1.00 52.22 98 ASP A CA 1
ATOM 763 C C . ASP A 1 98 ? 8.625 -4.872 -16.283 1.00 52.22 98 ASP A C 1
ATOM 765 O O . ASP A 1 98 ? 8.828 -5.055 -15.083 1.00 52.22 98 ASP A O 1
ATOM 769 N N . ASP A 1 99 ? 8.301 -3.662 -16.758 1.00 57.53 99 ASP A N 1
ATOM 770 C CA . ASP A 1 99 ? 8.194 -2.425 -15.957 1.00 57.53 99 ASP A CA 1
ATOM 771 C C . ASP A 1 99 ? 6.748 -2.171 -15.485 1.00 57.53 99 ASP A C 1
ATOM 773 O O . ASP A 1 99 ? 6.301 -1.044 -15.258 1.00 57.53 99 ASP A O 1
ATOM 777 N N . VAL A 1 100 ? 5.983 -3.258 -15.377 1.00 66.19 100 VAL A N 1
ATOM 778 C CA . VAL A 1 100 ? 4.619 -3.265 -14.860 1.00 66.19 100 VAL A CA 1
ATOM 779 C C . VAL A 1 100 ? 4.691 -3.496 -13.362 1.00 66.19 100 VAL A C 1
ATOM 781 O O . VAL A 1 100 ? 5.136 -4.551 -12.900 1.00 66.19 100 VAL A O 1
ATOM 784 N N . LEU A 1 101 ? 4.187 -2.538 -12.581 1.00 76.00 101 LEU A N 1
ATOM 785 C CA . LEU A 1 101 ? 3.919 -2.798 -11.173 1.00 76.00 101 LEU A CA 1
ATOM 786 C C . LEU A 1 101 ? 2.784 -3.822 -11.076 1.00 76.00 101 LEU A C 1
ATOM 788 O O . LEU A 1 101 ? 1.602 -3.479 -11.117 1.00 76.00 101 LEU A O 1
ATOM 792 N N . THR A 1 102 ? 3.159 -5.094 -10.974 1.00 83.50 102 THR A N 1
ATOM 793 C CA . THR A 1 102 ? 2.214 -6.181 -10.749 1.00 83.50 102 THR A CA 1
ATOM 794 C C . THR A 1 102 ? 1.640 -6.091 -9.341 1.00 83.50 102 THR A C 1
ATOM 796 O O . THR A 1 102 ? 2.341 -5.814 -8.365 1.00 83.50 102 THR A O 1
ATOM 799 N N . THR A 1 103 ? 0.341 -6.346 -9.229 1.00 86.62 103 THR A N 1
ATOM 800 C CA . THR A 1 103 ? -0.319 -6.496 -7.936 1.00 86.62 103 THR A CA 1
ATOM 801 C C . THR A 1 103 ? 0.059 -7.814 -7.269 1.00 86.62 103 THR A C 1
ATOM 803 O O . THR A 1 103 ? -0.109 -7.924 -6.064 1.00 86.62 103 THR A O 1
ATOM 806 N N . ASP A 1 104 ? 0.576 -8.808 -7.996 1.00 88.06 104 ASP A N 1
ATOM 807 C CA . ASP A 1 104 ? 1.007 -10.084 -7.420 1.00 88.06 104 ASP A CA 1
ATOM 808 C C . ASP A 1 104 ? 2.365 -9.931 -6.717 1.00 88.06 104 ASP A C 1
ATOM 810 O O . ASP A 1 104 ? 3.406 -9.700 -7.337 1.00 88.06 104 ASP A O 1
ATOM 814 N N . ILE A 1 105 ? 2.364 -10.101 -5.393 1.00 89.94 105 ILE A N 1
ATOM 815 C CA . ILE A 1 105 ? 3.567 -9.972 -4.565 1.00 89.94 105 ILE A CA 1
ATOM 816 C C . ILE A 1 105 ? 4.617 -11.020 -4.942 1.00 89.94 105 ILE A C 1
ATOM 818 O O . ILE A 1 105 ? 5.810 -10.723 -4.911 1.00 89.94 105 ILE A O 1
ATOM 822 N N . ARG A 1 106 ? 4.212 -12.250 -5.267 1.00 88.88 106 ARG A N 1
ATOM 823 C CA . ARG A 1 106 ? 5.150 -13.339 -5.575 1.00 88.88 106 ARG A CA 1
ATOM 824 C C . ARG A 1 106 ? 5.861 -13.058 -6.888 1.00 88.88 106 ARG A C 1
ATOM 826 O O . ARG A 1 106 ? 7.086 -13.147 -6.921 1.00 88.88 106 ARG A O 1
ATOM 833 N N . ALA A 1 107 ? 5.105 -12.653 -7.907 1.00 86.31 107 ALA A N 1
ATOM 834 C CA . ALA A 1 107 ? 5.655 -12.252 -9.199 1.00 86.31 107 ALA A CA 1
ATOM 835 C C . ALA A 1 107 ? 6.590 -11.039 -9.061 1.00 86.31 107 ALA A C 1
ATOM 837 O O . ALA A 1 107 ? 7.686 -11.022 -9.617 1.00 86.31 107 ALA A O 1
ATOM 838 N N . PHE A 1 108 ? 6.216 -10.045 -8.249 1.00 86.25 108 PHE A N 1
ATOM 839 C CA . PHE A 1 108 ? 7.075 -8.883 -8.021 1.00 86.25 108 PHE A CA 1
ATOM 840 C C . PHE A 1 108 ? 8.380 -9.245 -7.295 1.00 86.25 108 PHE A C 1
ATOM 842 O O . PHE A 1 108 ? 9.444 -8.713 -7.609 1.00 86.25 108 PHE A O 1
ATOM 849 N N . LEU A 1 109 ? 8.322 -10.149 -6.310 1.00 87.81 109 LEU A N 1
ATOM 850 C CA . LEU A 1 109 ? 9.484 -10.569 -5.520 1.00 87.81 109 LEU A CA 1
ATOM 851 C C . LEU A 1 109 ? 10.415 -11.545 -6.250 1.00 87.81 109 LEU A C 1
ATOM 853 O O . LEU A 1 109 ? 11.566 -11.673 -5.823 1.00 87.81 109 LEU A O 1
ATOM 857 N N . SER A 1 110 ? 9.940 -12.235 -7.295 1.00 86.81 110 SER A N 1
ATOM 858 C CA . SER A 1 110 ? 10.773 -13.110 -8.129 1.00 86.81 110 SER A CA 1
ATOM 859 C C . SER A 1 110 ? 11.669 -12.345 -9.099 1.00 86.81 110 SER A C 1
ATOM 861 O O . SER A 1 110 ? 12.674 -12.893 -9.545 1.00 86.81 110 SER A O 1
ATOM 863 N N . ASN A 1 111 ? 11.343 -11.087 -9.402 1.00 83.19 111 ASN A N 1
ATOM 864 C CA . ASN A 1 111 ? 12.126 -10.276 -10.327 1.00 83.19 111 ASN A CA 1
ATOM 865 C C . ASN A 1 111 ? 13.441 -9.797 -9.697 1.00 83.19 111 ASN A C 1
ATOM 867 O O . ASN A 1 111 ? 13.532 -9.535 -8.494 1.00 83.19 111 ASN A O 1
ATOM 871 N N . THR A 1 112 ? 14.467 -9.645 -10.529 1.00 82.25 112 THR A N 1
ATOM 872 C CA . THR A 1 112 ? 15.742 -9.025 -10.154 1.00 82.25 112 THR A CA 1
ATOM 873 C C . THR A 1 112 ? 15.790 -7.606 -10.696 1.00 82.25 112 THR A C 1
ATOM 875 O O . THR A 1 112 ? 15.749 -7.413 -11.908 1.00 82.25 112 THR A O 1
ATOM 878 N N . PHE A 1 113 ? 15.902 -6.623 -9.806 1.00 81.00 113 PHE A N 1
ATOM 879 C CA . PHE A 1 113 ? 15.968 -5.209 -10.172 1.00 81.00 113 PHE A CA 1
ATOM 880 C C . PHE A 1 113 ? 17.383 -4.649 -10.014 1.00 81.00 113 PHE A C 1
ATOM 882 O O . PHE A 1 113 ? 18.214 -5.207 -9.294 1.00 81.00 113 PHE A O 1
ATOM 889 N N . TYR A 1 114 ? 17.655 -3.525 -10.679 1.00 80.81 114 TYR A N 1
ATOM 890 C CA . TYR A 1 114 ? 18.914 -2.803 -10.512 1.00 80.81 114 TYR A CA 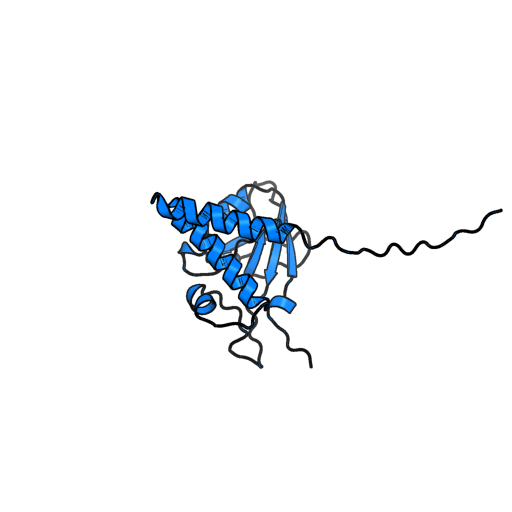1
ATOM 891 C C . TYR A 1 114 ? 19.087 -2.319 -9.068 1.00 80.81 114 TYR A C 1
ATOM 893 O O . TYR A 1 114 ? 18.118 -1.955 -8.399 1.00 80.81 114 TYR A O 1
ATOM 901 N N . VAL A 1 115 ? 20.333 -2.276 -8.596 1.00 79.31 115 VAL A N 1
ATOM 902 C CA . VAL A 1 115 ? 20.644 -1.807 -7.241 1.00 79.31 115 VAL A CA 1
ATOM 903 C C . VAL A 1 115 ? 20.291 -0.320 -7.100 1.00 79.31 115 VAL A C 1
ATOM 905 O O . VAL A 1 115 ? 20.626 0.484 -7.968 1.00 79.31 115 VAL A O 1
ATOM 908 N N . ASN A 1 116 ? 19.656 0.048 -5.989 1.00 80.38 116 ASN A N 1
ATOM 909 C CA . ASN A 1 116 ? 19.100 1.367 -5.670 1.00 80.38 116 ASN A CA 1
ATOM 910 C C . ASN A 1 116 ? 17.962 1.830 -6.592 1.00 80.38 116 ASN A C 1
ATOM 912 O O . ASN A 1 116 ? 17.656 3.023 -6.644 1.00 80.38 116 ASN A O 1
ATOM 916 N N . SER A 1 117 ? 17.328 0.907 -7.311 1.00 81.31 117 SER A N 1
ATOM 917 C CA . SER A 1 117 ? 16.123 1.209 -8.081 1.00 81.31 117 SER A CA 1
ATOM 918 C C . SER A 1 117 ? 14.893 1.373 -7.165 1.00 81.31 117 SER A C 1
ATOM 920 O O . SER A 1 117 ? 14.854 0.796 -6.067 1.00 81.31 117 SER A O 1
ATOM 922 N N . PRO A 1 118 ? 13.872 2.151 -7.575 1.00 82.19 118 PRO A N 1
ATOM 923 C CA . PRO A 1 118 ? 12.595 2.228 -6.859 1.00 82.19 118 PRO A CA 1
ATOM 924 C C . PRO A 1 118 ? 11.966 0.850 -6.609 1.00 82.19 118 PRO A C 1
ATOM 926 O O . PRO A 1 118 ? 11.369 0.612 -5.556 1.00 82.19 118 PRO A O 1
ATOM 929 N N . GLU A 1 119 ? 12.138 -0.076 -7.548 1.00 83.44 119 GLU A N 1
ATOM 930 C CA . GLU A 1 119 ? 11.629 -1.439 -7.487 1.00 83.44 119 GLU A CA 1
ATOM 931 C C . GLU A 1 119 ? 12.343 -2.255 -6.406 1.00 83.44 119 GLU A C 1
ATOM 933 O O . GLU A 1 119 ? 11.685 -2.932 -5.613 1.00 83.44 119 GLU A O 1
ATOM 938 N N . GLU A 1 120 ? 13.675 -2.150 -6.304 1.00 84.88 120 GLU A N 1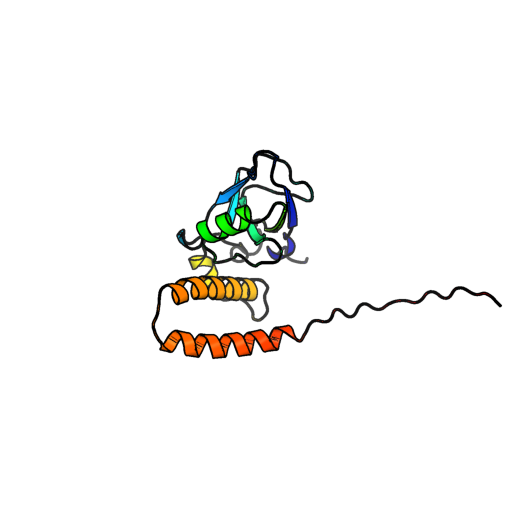
ATOM 939 C CA . GLU A 1 120 ? 14.435 -2.799 -5.231 1.00 84.88 120 GLU A CA 1
ATOM 940 C C . GLU A 1 120 ? 13.981 -2.286 -3.857 1.00 84.88 120 GLU A C 1
ATOM 942 O O . GLU A 1 120 ? 13.746 -3.068 -2.931 1.00 84.88 120 GLU A O 1
ATOM 947 N N . TYR A 1 121 ? 13.783 -0.975 -3.722 1.00 88.12 121 TYR A N 1
ATOM 948 C CA . TYR A 1 121 ? 13.294 -0.377 -2.481 1.00 88.12 121 TYR A CA 1
ATOM 949 C C . TYR A 1 121 ? 11.883 -0.857 -2.108 1.00 88.12 121 TYR A C 1
ATOM 951 O O . TYR A 1 121 ? 11.592 -1.140 -0.935 1.00 88.12 121 TYR A O 1
ATOM 959 N N . LEU A 1 122 ? 11.000 -0.991 -3.101 1.00 88.50 122 LEU A N 1
ATOM 960 C CA . LEU A 1 122 ? 9.673 -1.562 -2.912 1.00 88.50 122 LEU A CA 1
ATOM 961 C C . LEU A 1 122 ? 9.764 -3.042 -2.510 1.00 88.50 122 LEU A C 1
ATOM 963 O O . LEU A 1 122 ? 9.124 -3.439 -1.535 1.00 88.50 122 LEU A O 1
ATOM 967 N N . GLN A 1 123 ? 10.616 -3.844 -3.157 1.00 90.19 123 GLN A N 1
ATOM 968 C CA . GLN A 1 123 ? 10.842 -5.241 -2.773 1.00 90.19 123 GLN A CA 1
ATOM 969 C C . GLN A 1 123 ? 11.346 -5.366 -1.331 1.00 90.19 123 GLN A C 1
ATOM 971 O O . GLN A 1 123 ? 10.859 -6.212 -0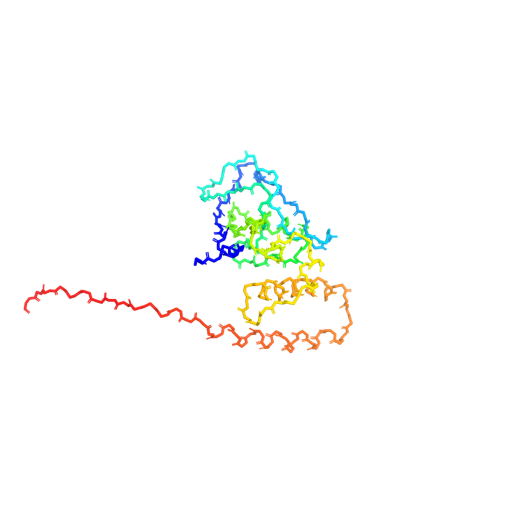.578 1.00 90.19 123 GLN A O 1
ATOM 976 N N . GLN A 1 124 ? 12.308 -4.533 -0.922 1.00 90.56 124 GLN A N 1
ATOM 977 C CA . GLN A 1 124 ? 12.821 -4.513 0.450 1.00 90.56 124 GLN A CA 1
ATOM 978 C C . GLN A 1 124 ? 11.710 -4.169 1.452 1.00 90.56 124 GLN A C 1
ATOM 980 O O . GLN A 1 124 ? 11.600 -4.809 2.500 1.00 90.56 124 GLN A O 1
ATOM 985 N N . THR A 1 125 ? 10.844 -3.211 1.108 1.00 90.94 125 THR A N 1
ATOM 986 C CA . THR A 1 125 ? 9.674 -2.837 1.915 1.00 90.94 125 THR A CA 1
ATOM 987 C C . THR A 1 125 ? 8.697 -4.007 2.064 1.00 90.94 125 THR A C 1
ATOM 989 O O . THR A 1 125 ? 8.317 -4.342 3.188 1.00 90.94 125 THR A O 1
ATOM 992 N N . ILE A 1 126 ? 8.346 -4.678 0.960 1.00 90.75 126 ILE A N 1
ATOM 993 C CA . ILE A 1 126 ? 7.464 -5.854 0.973 1.00 90.75 126 ILE A CA 1
ATOM 994 C C . ILE A 1 126 ? 8.063 -6.961 1.846 1.00 90.75 126 ILE A C 1
ATOM 996 O O . ILE A 1 126 ? 7.393 -7.463 2.749 1.00 90.75 126 ILE A O 1
ATOM 1000 N N . ARG A 1 127 ? 9.340 -7.312 1.637 1.00 92.19 127 ARG A N 1
ATOM 1001 C CA . ARG A 1 127 ? 10.037 -8.347 2.421 1.00 92.19 127 ARG A CA 1
ATOM 1002 C C . ARG A 1 127 ? 10.043 -8.021 3.915 1.00 92.19 127 ARG A C 1
ATOM 1004 O O . ARG A 1 127 ? 9.782 -8.906 4.728 1.00 92.19 127 ARG A O 1
ATOM 1011 N N . ALA A 1 128 ? 10.287 -6.764 4.285 1.00 89.44 128 ALA A N 1
ATOM 1012 C CA . ALA A 1 128 ? 10.280 -6.333 5.681 1.00 89.44 128 ALA A CA 1
ATOM 1013 C C . ALA A 1 128 ? 8.898 -6.495 6.340 1.00 89.44 128 ALA A C 1
ATOM 1015 O O . ALA A 1 128 ? 8.805 -6.999 7.463 1.00 89.44 128 ALA A O 1
ATOM 1016 N N . ASN A 1 129 ? 7.825 -6.114 5.643 1.00 90.31 129 ASN A N 1
ATOM 1017 C CA . ASN A 1 129 ? 6.460 -6.216 6.161 1.00 90.31 129 ASN A CA 1
ATOM 1018 C C . ASN A 1 129 ? 5.966 -7.672 6.238 1.00 90.31 129 ASN A C 1
ATOM 1020 O O . ASN A 1 129 ? 5.384 -8.062 7.254 1.00 90.31 129 ASN A O 1
ATOM 1024 N N . LEU A 1 130 ? 6.293 -8.508 5.245 1.00 87.88 130 LEU A N 1
ATOM 1025 C CA . LEU A 1 130 ? 6.045 -9.954 5.298 1.00 87.88 130 LEU A CA 1
ATOM 1026 C C . LEU A 1 130 ? 6.783 -10.605 6.475 1.00 87.88 130 LEU A C 1
ATOM 1028 O O . LEU A 1 130 ? 6.189 -11.358 7.248 1.00 87.88 130 LEU A O 1
ATOM 1032 N N . PHE A 1 131 ? 8.064 -10.271 6.664 1.00 82.56 131 PHE A N 1
ATOM 1033 C CA . PHE A 1 131 ? 8.862 -10.795 7.770 1.00 82.56 131 PHE A CA 1
ATOM 1034 C C . PHE A 1 131 ? 8.306 -10.368 9.132 1.00 82.56 131 PHE A C 1
ATOM 1036 O O . PHE A 1 131 ? 8.283 -11.169 10.066 1.00 82.56 131 PHE A O 1
ATOM 1043 N N . ARG A 1 132 ? 7.804 -9.131 9.270 1.00 72.75 132 ARG A N 1
ATOM 1044 C CA . ARG A 1 132 ? 7.151 -8.668 10.506 1.00 72.75 132 ARG A CA 1
ATOM 1045 C C . ARG A 1 132 ? 5.972 -9.562 10.892 1.00 72.75 132 ARG A C 1
ATOM 1047 O O . ARG A 1 132 ? 5.852 -9.896 12.064 1.00 72.75 132 ARG A O 1
ATOM 1054 N N . LYS A 1 133 ? 5.160 -9.990 9.921 1.00 63.28 133 LYS A N 1
ATOM 1055 C CA . LYS A 1 133 ? 4.049 -10.926 10.147 1.00 63.28 133 LYS A CA 1
ATOM 1056 C C . LYS A 1 133 ? 4.554 -12.318 10.523 1.00 63.28 133 LYS A C 1
ATOM 1058 O O . LYS A 1 133 ? 4.173 -12.837 11.567 1.00 63.28 133 LYS A O 1
ATOM 1063 N N . VAL A 1 134 ? 5.456 -12.894 9.724 1.00 56.44 134 VAL A N 1
ATOM 1064 C CA . VAL A 1 134 ? 6.012 -14.242 9.972 1.00 56.44 134 VAL A CA 1
ATOM 1065 C C . VAL A 1 134 ? 6.634 -14.327 11.360 1.00 56.44 134 VAL A C 1
ATOM 1067 O O . VAL A 1 134 ? 6.429 -15.283 12.089 1.00 56.44 134 VAL A O 1
ATOM 1070 N N . SER A 1 135 ? 7.326 -13.277 11.769 1.00 56.03 135 SER A N 1
ATOM 1071 C CA . SER A 1 135 ? 8.045 -13.239 13.032 1.00 56.03 135 SER A CA 1
ATOM 1072 C C . SER A 1 135 ? 7.208 -12.836 14.258 1.00 56.03 135 SER A C 1
ATOM 1074 O O . SER A 1 135 ? 7.769 -12.720 15.349 1.00 56.03 135 SER A O 1
ATOM 1076 N N . LEU A 1 136 ? 5.911 -12.556 14.082 1.00 49.81 136 LEU A N 1
ATOM 1077 C CA . LEU A 1 136 ? 4.901 -12.579 15.152 1.00 49.81 136 LEU A CA 1
ATOM 1078 C C . LEU A 1 136 ? 4.293 -13.982 15.302 1.00 49.81 136 LEU A C 1
ATOM 1080 O O . LEU A 1 136 ? 3.820 -14.327 16.378 1.00 49.81 136 LEU A O 1
ATOM 1084 N N . VAL A 1 137 ? 4.321 -14.776 14.228 1.00 49.12 137 VAL A N 1
ATOM 1085 C CA . VAL A 1 137 ? 3.798 -16.147 14.173 1.00 49.12 137 VAL A CA 1
ATOM 1086 C C . VAL A 1 137 ? 4.851 -17.167 14.624 1.00 49.12 137 VAL A C 1
ATOM 1088 O O . VAL A 1 137 ? 4.498 -18.191 15.199 1.00 49.12 137 VAL A O 1
ATOM 1091 N N . THR A 1 138 ? 6.144 -16.887 14.432 1.00 38.09 138 THR A N 1
ATOM 1092 C CA . THR A 1 138 ? 7.244 -17.745 14.889 1.00 38.09 138 THR A CA 1
ATOM 1093 C C . THR A 1 138 ? 7.861 -17.203 16.181 1.00 38.09 138 THR A C 1
ATOM 1095 O O . THR A 1 138 ? 8.657 -16.264 16.187 1.00 38.09 138 THR A O 1
ATOM 1098 N N . THR A 1 139 ? 7.513 -17.815 17.313 1.00 49.28 139 THR A N 1
ATOM 1099 C CA . THR A 1 139 ? 8.158 -17.589 18.619 1.00 49.28 139 THR A CA 1
ATOM 1100 C C . THR A 1 139 ? 9.466 -18.374 18.768 1.00 49.28 139 THR A C 1
ATOM 1102 O O . THR A 1 139 ? 9.824 -18.772 19.874 1.00 49.28 139 THR A O 1
ATOM 1105 N N . ASP A 1 140 ? 10.206 -18.599 17.680 1.00 50.62 140 ASP A N 1
ATOM 1106 C CA . ASP A 1 140 ? 11.491 -19.289 17.755 1.00 50.62 140 ASP A CA 1
ATOM 1107 C C . ASP A 1 140 ? 12.607 -18.298 18.098 1.00 50.62 140 ASP A C 1
ATOM 1109 O O . ASP A 1 140 ? 12.867 -17.307 17.405 1.00 50.62 140 ASP A O 1
ATOM 1113 N N . SER A 1 141 ? 13.260 -18.574 19.226 1.00 54.38 141 SER A N 1
ATOM 1114 C CA . SER A 1 141 ? 14.233 -17.719 19.920 1.00 54.38 141 SER A CA 1
ATOM 1115 C C . SER A 1 141 ? 15.412 -17.224 19.061 1.00 54.38 141 SER A C 1
ATOM 1117 O O . SER A 1 141 ? 16.015 -16.190 19.374 1.00 54.38 141 SER A O 1
ATOM 1119 N N . GLU A 1 142 ? 15.723 -17.893 17.949 1.00 54.78 142 GLU A N 1
ATOM 1120 C CA . GLU A 1 142 ? 16.749 -17.461 16.995 1.00 54.78 142 GLU A CA 1
ATOM 1121 C C . GLU A 1 142 ? 16.320 -16.261 16.138 1.00 54.78 142 GLU A C 1
ATOM 1123 O O . GLU A 1 142 ? 17.117 -15.345 15.912 1.00 54.78 142 GLU A O 1
ATOM 1128 N N . CYS A 1 143 ? 15.044 -16.173 15.742 1.00 49.47 143 CYS A N 1
ATOM 1129 C CA . CYS A 1 143 ? 14.540 -15.082 14.900 1.00 49.47 143 CYS A CA 1
ATOM 1130 C C . CYS A 1 143 ? 14.613 -13.714 15.612 1.00 49.47 143 CYS A C 1
ATOM 1132 O O . CYS A 1 143 ? 14.788 -12.667 14.977 1.00 49.47 143 CYS A O 1
ATOM 1134 N N . ILE A 1 144 ? 14.532 -13.706 16.948 1.00 54.19 144 ILE A N 1
ATOM 1135 C CA . ILE A 1 144 ? 14.624 -12.499 17.785 1.00 54.19 144 ILE A CA 1
ATOM 1136 C C . ILE A 1 144 ? 16.041 -11.899 17.749 1.00 54.19 144 ILE A C 1
ATOM 1138 O O . ILE A 1 144 ? 16.202 -10.673 17.731 1.00 54.19 144 ILE A O 1
ATOM 1142 N N . LYS A 1 145 ? 17.084 -12.737 17.687 1.00 52.22 145 LYS A N 1
ATOM 1143 C CA . LYS A 1 145 ? 18.483 -12.282 17.620 1.00 52.22 145 LYS A CA 1
ATOM 1144 C C . LYS A 1 145 ? 18.779 -11.620 16.271 1.00 52.22 145 LYS A C 1
ATOM 1146 O O . LYS A 1 145 ? 19.384 -10.546 16.230 1.00 52.22 145 LYS A O 1
ATOM 1151 N N . THR A 1 146 ? 18.260 -12.190 15.185 1.00 53.47 146 THR A N 1
ATOM 1152 C CA . THR A 1 146 ? 18.392 -11.646 13.823 1.00 53.47 146 THR A CA 1
ATOM 1153 C C . THR A 1 146 ? 17.662 -10.306 13.673 1.00 53.47 146 THR A C 1
ATOM 1155 O O . THR A 1 146 ? 18.199 -9.371 13.077 1.00 53.47 146 THR A O 1
ATOM 1158 N N . LYS A 1 147 ? 16.493 -10.149 14.318 1.00 51.06 147 LYS A N 1
ATOM 1159 C CA . LYS A 1 147 ? 15.746 -8.878 14.383 1.00 51.06 147 LYS A CA 1
ATOM 1160 C C . LYS A 1 147 ? 16.529 -7.739 15.026 1.00 51.06 147 LYS A C 1
ATOM 1162 O O . LYS A 1 147 ? 16.532 -6.637 14.487 1.00 51.06 147 LYS A O 1
ATOM 1167 N N . ARG A 1 148 ? 17.197 -7.977 16.163 1.00 51.94 148 ARG A N 1
ATOM 1168 C CA . ARG A 1 148 ? 18.017 -6.938 16.818 1.00 51.94 148 ARG A CA 1
ATOM 1169 C C . ARG A 1 148 ? 19.155 -6.481 15.910 1.00 51.94 148 ARG A C 1
ATOM 1171 O O . ARG A 1 148 ? 19.422 -5.287 15.831 1.00 51.94 148 ARG A O 1
ATOM 1178 N N . LYS A 1 149 ? 19.769 -7.408 15.172 1.00 53.28 149 LYS A N 1
ATOM 1179 C CA . LYS A 1 149 ? 20.865 -7.105 14.246 1.00 53.28 149 LYS A CA 1
ATOM 1180 C C . LYS A 1 149 ? 20.397 -6.277 13.040 1.00 53.28 149 LYS A C 1
ATOM 1182 O O . LYS A 1 149 ? 21.009 -5.255 12.744 1.00 53.28 149 LYS A O 1
ATOM 1187 N N . LEU A 1 150 ? 19.271 -6.641 12.418 1.00 53.12 150 LEU A N 1
ATOM 1188 C CA . LEU A 1 150 ? 18.692 -5.900 11.285 1.00 53.12 150 LEU A CA 1
ATOM 1189 C C . LEU A 1 150 ? 18.102 -4.541 11.694 1.00 53.12 150 LEU A C 1
ATOM 1191 O O . LEU A 1 150 ? 18.288 -3.555 10.986 1.00 53.12 150 LEU A O 1
ATOM 1195 N N . ALA A 1 151 ? 17.448 -4.445 12.857 1.00 52.22 151 ALA A N 1
ATOM 1196 C CA . ALA A 1 151 ? 16.928 -3.176 13.371 1.00 52.22 151 ALA A CA 1
ATOM 1197 C C . ALA A 1 151 ? 18.051 -2.172 13.692 1.00 52.22 151 ALA A C 1
ATOM 1199 O O . ALA A 1 151 ? 17.895 -0.979 13.438 1.00 52.22 151 ALA A O 1
ATOM 1200 N N . LEU A 1 152 ? 19.201 -2.645 14.189 1.00 53.78 152 LEU A N 1
ATOM 1201 C CA . LEU A 1 152 ? 20.392 -1.812 14.395 1.00 53.78 152 LEU A CA 1
ATOM 1202 C C . LEU A 1 152 ? 21.014 -1.347 13.069 1.00 53.78 152 LEU A C 1
ATOM 1204 O O . LEU A 1 152 ? 21.454 -0.202 12.974 1.00 53.78 152 LEU A O 1
ATOM 1208 N N . GLN A 1 153 ? 21.004 -2.192 12.033 1.00 50.59 153 GLN A N 1
ATOM 1209 C CA . GLN A 1 153 ? 21.496 -1.821 10.702 1.00 50.59 153 GLN A CA 1
ATOM 1210 C C . GLN A 1 153 ? 20.576 -0.811 9.995 1.00 50.59 153 GLN A C 1
ATOM 1212 O O . GLN A 1 153 ? 21.060 0.167 9.434 1.00 50.59 153 GLN A O 1
ATOM 1217 N N . LEU A 1 154 ? 19.253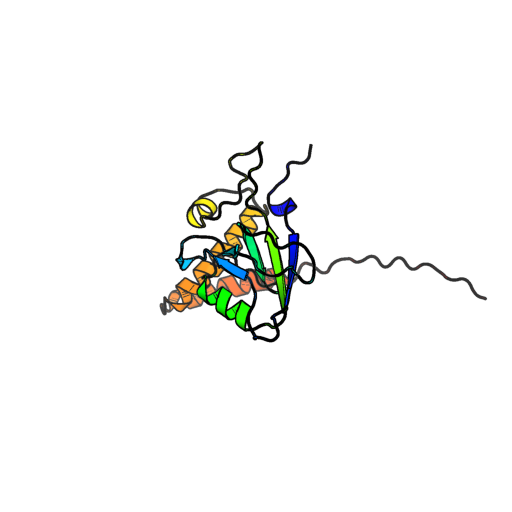 -0.972 10.086 1.00 47.72 154 LEU A N 1
ATOM 1218 C CA . LEU A 1 154 ? 18.285 -0.024 9.512 1.00 47.72 154 LEU A CA 1
ATOM 1219 C C . LEU A 1 154 ? 18.168 1.277 10.328 1.00 47.72 154 LEU A C 1
ATOM 1221 O O . LEU A 1 154 ? 17.880 2.341 9.779 1.00 47.72 154 LEU A O 1
ATOM 1225 N N . GLY A 1 155 ? 18.428 1.221 11.637 1.00 40.81 155 GLY A N 1
ATOM 1226 C CA . GLY A 1 155 ? 18.495 2.390 12.515 1.00 40.81 155 GLY A CA 1
ATOM 1227 C C . GLY A 1 155 ? 19.705 3.298 12.259 1.00 40.81 155 GLY A C 1
ATOM 1228 O O . GLY A 1 155 ? 19.646 4.482 12.593 1.00 40.81 155 GLY A O 1
ATOM 1229 N N . SER A 1 156 ? 20.776 2.793 11.631 1.00 38.16 156 SER A N 1
ATOM 1230 C CA . SER A 1 156 ? 21.925 3.620 11.228 1.00 38.16 156 SER A CA 1
ATOM 1231 C C . SER A 1 156 ? 21.664 4.401 9.928 1.00 38.16 156 SER A C 1
ATOM 1233 O O . SER A 1 156 ? 22.138 5.529 9.793 1.00 38.16 156 SER A O 1
ATOM 1235 N N . LEU A 1 157 ? 20.819 3.876 9.029 1.00 40.78 157 LEU A N 1
ATOM 1236 C CA . LEU A 1 157 ? 20.442 4.527 7.764 1.00 40.78 157 LEU A CA 1
ATOM 1237 C C . LEU A 1 157 ? 19.497 5.727 7.943 1.00 40.78 157 LEU A C 1
ATOM 1239 O O . LEU A 1 157 ? 19.496 6.638 7.120 1.00 40.78 157 LEU A O 1
ATOM 1243 N N . ARG A 1 158 ? 18.752 5.815 9.056 1.00 37.94 158 ARG A N 1
ATOM 1244 C CA . ARG A 1 158 ? 17.886 6.978 9.354 1.00 37.94 158 ARG A CA 1
ATOM 1245 C C . ARG A 1 158 ? 18.646 8.268 9.700 1.00 37.94 158 ARG A C 1
ATOM 1247 O O . ARG A 1 158 ? 18.008 9.287 9.953 1.00 37.94 158 ARG A O 1
ATOM 1254 N N . ARG A 1 159 ? 19.9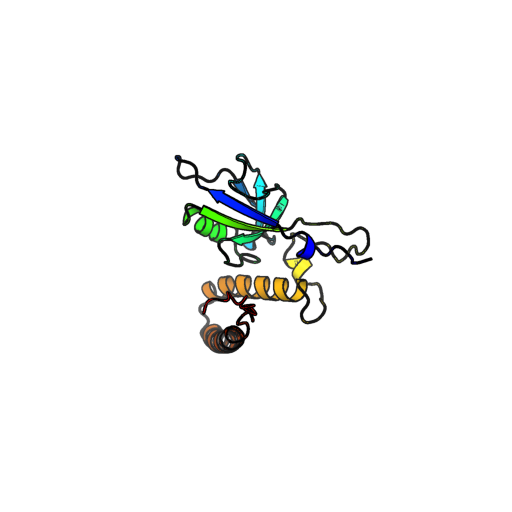87 8.261 9.725 1.00 35.31 159 ARG A N 1
ATOM 1255 C CA . A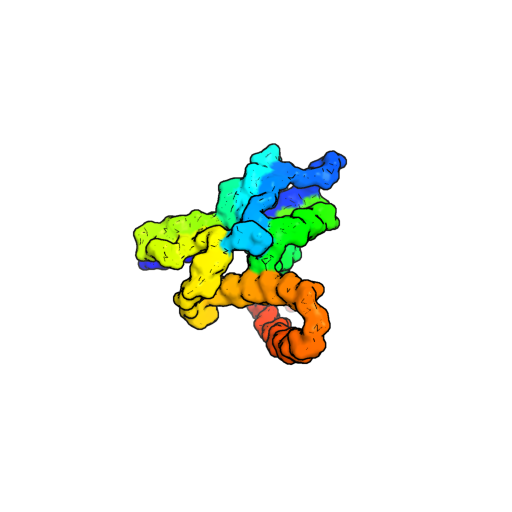RG A 1 159 ? 20.797 9.452 10.040 1.00 35.31 159 ARG A CA 1
ATOM 1256 C C . ARG A 1 159 ? 21.257 10.271 8.827 1.00 35.31 159 ARG A C 1
ATOM 1258 O O . ARG A 1 159 ? 21.809 11.348 9.034 1.00 35.31 159 ARG A O 1
ATOM 1265 N N . PHE A 1 160 ? 20.966 9.849 7.594 1.00 33.72 160 PHE A N 1
ATOM 1266 C CA . PHE A 1 160 ? 21.311 10.605 6.384 1.00 33.72 160 PHE A CA 1
ATOM 1267 C C . PHE A 1 160 ? 20.083 10.909 5.516 1.00 33.72 160 PHE A C 1
ATOM 1269 O O . PHE A 1 160 ? 19.764 10.182 4.589 1.00 33.72 160 PHE A O 1
ATOM 1276 N N . SER A 1 161 ? 19.402 12.014 5.829 1.00 29.98 161 SER A N 1
ATOM 1277 C CA . SER A 1 161 ? 18.811 12.942 4.848 1.00 29.98 161 SER A CA 1
ATOM 1278 C C . SER A 1 161 ? 18.255 14.157 5.600 1.00 29.98 161 SER A C 1
ATOM 1280 O O . SER A 1 161 ? 17.058 14.294 5.845 1.00 29.98 161 SER A O 1
ATOM 1282 N N . ARG A 1 162 ? 19.151 15.048 6.047 1.00 32.53 162 ARG A N 1
ATOM 1283 C CA . ARG A 1 162 ? 18.766 16.444 6.277 1.00 32.53 162 ARG A CA 1
ATOM 1284 C C . ARG A 1 162 ? 18.768 17.107 4.909 1.00 32.53 162 ARG A C 1
ATOM 1286 O O . ARG A 1 162 ? 19.830 17.352 4.345 1.00 32.53 162 ARG A O 1
ATOM 1293 N N . TYR A 1 163 ? 17.573 17.373 4.399 1.00 29.27 163 TYR A N 1
ATOM 1294 C CA . TYR A 1 163 ? 17.337 18.277 3.282 1.00 29.27 163 TYR A CA 1
ATOM 1295 C C . TYR A 1 163 ? 18.139 19.573 3.476 1.00 29.27 163 TYR A C 1
ATOM 1297 O O . TYR A 1 163 ? 17.893 20.347 4.405 1.00 29.27 163 TYR A O 1
ATOM 1305 N N . GLY A 1 164 ? 19.103 19.809 2.588 1.00 33.84 164 GLY A N 1
ATOM 1306 C CA . GLY A 1 164 ? 19.737 21.106 2.421 1.00 33.84 164 GLY A CA 1
ATOM 1307 C C . GLY A 1 164 ? 18.752 22.056 1.753 1.00 33.84 164 GLY A C 1
ATOM 1308 O O . GLY A 1 164 ? 18.609 22.042 0.536 1.00 33.84 164 GLY A O 1
ATOM 1309 N N . SER A 1 165 ? 18.079 22.890 2.543 1.00 32.28 165 SER A N 1
ATOM 1310 C CA . SER A 1 165 ? 17.303 24.014 2.021 1.00 32.28 165 SER A CA 1
ATOM 1311 C C . SER A 1 165 ? 18.140 25.288 2.129 1.00 32.28 165 SER A C 1
ATOM 1313 O O . SER A 1 165 ? 18.319 25.859 3.207 1.00 32.28 165 SER A O 1
ATOM 1315 N N . LYS A 1 166 ? 18.714 25.702 0.992 1.00 34.59 166 LYS A N 1
ATOM 1316 C CA . LYS A 1 166 ? 19.378 26.999 0.800 1.00 34.59 166 LYS A CA 1
ATOM 1317 C C . LYS A 1 166 ? 18.356 28.116 1.044 1.00 34.59 166 LYS A C 1
ATOM 1319 O O . LYS A 1 166 ? 17.542 28.411 0.174 1.00 34.59 166 LYS A O 1
ATOM 1324 N N . ARG A 1 167 ? 18.432 28.789 2.195 1.00 33.28 167 ARG A N 1
ATOM 1325 C CA . ARG A 1 167 ? 17.792 30.098 2.387 1.00 33.28 167 ARG A CA 1
ATOM 1326 C C . ARG A 1 167 ? 18.586 31.153 1.612 1.00 33.28 167 ARG A C 1
ATOM 1328 O O . ARG A 1 167 ? 19.671 31.546 2.027 1.00 33.28 167 ARG A O 1
ATOM 1335 N N . ARG A 1 168 ? 18.038 31.609 0.482 1.00 34.44 168 ARG A N 1
ATOM 1336 C CA . ARG A 1 168 ? 18.407 32.891 -0.134 1.00 34.44 168 ARG A CA 1
ATOM 1337 C C . ARG A 1 168 ? 17.861 34.009 0.754 1.00 34.44 168 ARG A C 1
ATOM 1339 O O . ARG A 1 168 ? 16.653 34.189 0.846 1.00 34.44 168 ARG A O 1
ATOM 1346 N N . THR A 1 169 ? 18.747 34.745 1.410 1.00 34.34 169 THR A N 1
ATOM 1347 C CA . THR A 1 169 ? 18.443 36.028 2.048 1.00 34.34 169 THR A CA 1
ATOM 1348 C C . THR A 1 169 ? 18.411 37.115 0.975 1.00 34.34 169 THR A C 1
ATOM 1350 O O . THR A 1 169 ? 19.450 37.426 0.392 1.00 34.34 169 THR A O 1
ATOM 1353 N N . PHE A 1 170 ? 17.238 37.690 0.710 1.00 32.88 170 PHE A N 1
ATOM 1354 C CA . PHE A 1 170 ? 17.137 38.981 0.031 1.00 32.88 170 PHE A CA 1
ATOM 1355 C C . PHE A 1 170 ? 17.282 40.086 1.081 1.00 32.88 170 PHE A C 1
ATOM 1357 O O . PHE A 1 170 ? 16.565 40.109 2.079 1.00 32.88 170 PHE A O 1
ATOM 1364 N N . ARG A 1 171 ? 18.277 40.949 0.862 1.00 34.19 171 ARG A N 1
ATOM 1365 C CA . ARG A 1 171 ? 18.571 42.157 1.636 1.00 34.19 171 ARG A CA 1
ATOM 1366 C C . ARG A 1 171 ? 17.469 43.197 1.421 1.00 34.19 171 ARG A C 1
ATOM 1368 O O . ARG A 1 171 ? 17.141 43.491 0.276 1.00 34.19 171 ARG A O 1
ATOM 1375 N N . SER A 1 172 ? 16.993 43.809 2.501 1.00 31.44 172 SER A N 1
ATOM 1376 C CA . SER A 1 172 ? 16.329 45.115 2.480 1.00 31.44 172 SER A CA 1
ATOM 1377 C C . SER A 1 172 ? 17.301 46.174 3.004 1.00 31.44 172 SER A C 1
ATOM 1379 O O . SER A 1 172 ? 17.792 46.062 4.127 1.00 31.44 172 SER A O 1
ATOM 1381 N N . CYS A 1 173 ? 17.591 47.173 2.170 1.00 34.31 173 CYS A N 1
ATOM 1382 C CA . CYS A 1 173 ? 18.224 48.434 2.548 1.00 34.31 173 CYS A CA 1
ATOM 1383 C C . CYS A 1 173 ? 17.376 49.178 3.586 1.00 34.31 173 CYS A C 1
ATOM 1385 O O . CYS A 1 173 ? 16.164 49.257 3.402 1.00 34.31 173 CYS A O 1
ATOM 1387 N N . LEU A 1 174 ? 18.017 49.759 4.606 1.00 33.84 174 LEU A N 1
ATOM 1388 C CA . LEU A 1 174 ? 17.647 51.034 5.236 1.00 33.84 174 LEU A CA 1
ATOM 1389 C C . LEU A 1 174 ? 18.740 51.451 6.239 1.00 33.84 174 LEU A C 1
ATOM 1391 O O . LEU A 1 174 ? 19.094 50.658 7.110 1.00 33.84 174 LEU A O 1
ATOM 1395 N N . HIS A 1 175 ? 19.156 52.716 6.100 1.00 34.06 175 HIS A N 1
ATOM 1396 C CA . HIS A 1 175 ? 20.179 53.500 6.814 1.00 34.06 175 HIS A CA 1
ATOM 1397 C C . HIS A 1 175 ? 21.635 53.274 6.398 1.00 34.06 175 HIS A C 1
ATOM 1399 O O . HIS A 1 175 ? 22.261 52.285 6.829 1.00 34.06 175 HIS A O 1
#

Foldseek 3Di:
DDFCFLVNQKWKFKAFADPVLDAQWDWDDFVVNQFAIFTADGPDATPDIDDDGQWGWQDKPNHGCQQGGSVVVVVVVSVDRMIITTTTHQDCGPPDNLSGPGRRLVVLLPDDDDPPDPSVVSNVSNVVNNLVVVVVVDPDPVSVVVVVVVCVVVVVVVPDDDDPDDDDDDDDDDD

Sequence (175 aa):
MLKAHWNENIHYCTLKKRQNGFYNFCIEGGSDNGQLIVLGSLLAEPVEGKAIPGSVILEINQIKISGCTQSDVQLMVDRYDTLLLTLTFPGQTYFDPDDVLTTDIRAFLSNTFYVNSPEEYLQQTIRANLFRKVSLVTTDSECIKTKRKLALQLGSLRRFSRYGSKRRTFRSCLH

Radius of gyration: 19.58 Å; chains: 1; bounding box: 43×73×44 Å

pLDDT: mean 73.24, std 21.38, range [29.27, 94.69]